Protein AF-A0A6V7LRA7-F1 (afdb_monomer_lite)

Organism: NCBI:txid1563983

Secondary structure (DSSP, 8-state):
------HHHHHHHHHHHHHHHH-GGGT-S---S-HHHHHHHHHHHHHHHHHHHT--

pLDDT: mean 76.09, std 11.52, range [39.59, 88.88]

Foldseek 3Di:
DPPPDPVVVVVLVVLLVVLVVVPVLQPDPPDPDDPVVSVVVNVVSVVVSCVVSVVD

Sequence (56 aa):
MVPTMPPDSHKISLKIIEAIKQHPVLYISDVKGTAIKLQEFRQKVWKRISDELGLD

Radius of gyration: 14.09 Å; chains: 1; bounding box: 26×17×46 Å

Structure (mmCIF, N/CA/C/O backbone):
data_AF-A0A6V7LRA7-F1
#
_entry.id   AF-A0A6V7LRA7-F1
#
loop_
_atom_site.group_PDB
_atom_site.id
_atom_site.type_symbol
_atom_site.label_atom_id
_atom_site.label_alt_id
_atom_site.label_comp_id
_atom_site.label_asym_id
_atom_site.label_entity_id
_atom_site.label_seq_id
_atom_site.pdbx_PDB_ins_code
_atom_site.Cartn_x
_atom_site.Cartn_y
_atom_site.Cartn_z
_atom_site.occupancy
_atom_site.B_iso_or_equiv
_atom_site.auth_seq_id
_atom_site.auth_comp_id
_atom_site.auth_asym_id
_atom_site.auth_atom_id
_atom_site.pdbx_PDB_model_num
ATOM 1 N N . MET A 1 1 ? -4.641 -1.865 -34.175 1.00 39.59 1 MET A N 1
ATOM 2 C CA . MET A 1 1 ? -3.262 -1.706 -33.670 1.00 39.59 1 MET A CA 1
ATOM 3 C C . MET A 1 1 ? -3.297 -1.995 -32.186 1.00 39.59 1 MET A C 1
ATOM 5 O O . MET A 1 1 ? -3.994 -1.285 -31.474 1.00 39.59 1 MET A O 1
ATOM 9 N N . VAL A 1 2 ? -2.648 -3.070 -31.732 1.00 54.41 2 VAL A N 1
ATOM 10 C CA . VAL A 1 2 ? -2.426 -3.252 -30.292 1.00 54.41 2 VAL A CA 1
ATOM 11 C C . VAL A 1 2 ? -1.403 -2.180 -29.916 1.00 54.41 2 VAL A C 1
ATOM 13 O O . VAL A 1 2 ? -0.375 -2.109 -30.594 1.00 54.41 2 VAL A O 1
ATOM 16 N N . PRO A 1 3 ? -1.663 -1.278 -28.960 1.00 54.50 3 PRO A N 1
ATOM 17 C CA . PRO A 1 3 ? -0.602 -0.408 -28.490 1.00 54.50 3 PRO A CA 1
ATOM 18 C C . PRO A 1 3 ? 0.438 -1.331 -27.855 1.00 54.50 3 PRO A C 1
ATOM 20 O O . PRO A 1 3 ? 0.197 -1.922 -26.804 1.00 54.50 3 PRO A O 1
ATOM 23 N N . THR A 1 4 ? 1.565 -1.533 -28.536 1.00 56.97 4 THR A N 1
ATOM 24 C CA . THR A 1 4 ? 2.742 -2.180 -27.959 1.00 56.97 4 THR A CA 1
ATOM 25 C C . THR A 1 4 ? 3.278 -1.218 -26.914 1.00 56.97 4 THR A C 1
ATOM 27 O O . THR A 1 4 ? 4.142 -0.388 -27.190 1.00 56.97 4 THR A O 1
ATOM 30 N N . MET A 1 5 ? 2.671 -1.267 -25.729 1.00 55.19 5 MET A N 1
ATOM 31 C CA . MET A 1 5 ? 3.172 -0.596 -24.545 1.00 55.19 5 MET A CA 1
ATOM 32 C C . MET A 1 5 ? 4.626 -1.049 -24.378 1.00 55.19 5 MET A C 1
ATOM 34 O O . MET A 1 5 ? 4.884 -2.253 -24.505 1.00 55.19 5 MET A O 1
ATOM 38 N N . PRO A 1 6 ? 5.582 -0.126 -24.179 1.00 59.16 6 PRO A N 1
ATOM 39 C CA . PRO A 1 6 ? 6.979 -0.504 -24.047 1.00 59.16 6 PRO A CA 1
ATOM 40 C C . PRO A 1 6 ? 7.097 -1.593 -22.970 1.00 59.16 6 PRO A C 1
ATOM 42 O O . PRO A 1 6 ? 6.403 -1.512 -21.948 1.00 59.16 6 PRO A O 1
ATOM 45 N N . PRO A 1 7 ? 7.915 -2.636 -23.195 1.00 61.06 7 PRO A N 1
ATOM 46 C CA . PRO A 1 7 ? 8.000 -3.794 -22.302 1.00 61.06 7 PRO A CA 1
ATOM 47 C C . PRO A 1 7 ? 8.319 -3.386 -20.856 1.00 61.06 7 PRO A C 1
ATOM 49 O O . PRO A 1 7 ? 7.874 -4.040 -19.913 1.00 61.06 7 PRO A O 1
ATOM 52 N N . ASP A 1 8 ? 9.001 -2.255 -20.681 1.00 65.81 8 ASP A N 1
ATOM 53 C CA . ASP A 1 8 ? 9.273 -1.615 -19.398 1.00 65.81 8 ASP A CA 1
ATOM 54 C C . ASP A 1 8 ? 8.006 -1.169 -18.661 1.00 65.81 8 ASP A C 1
ATOM 56 O O . ASP A 1 8 ? 7.850 -1.483 -17.483 1.00 65.81 8 ASP A O 1
ATOM 60 N N . SER A 1 9 ? 7.049 -0.526 -19.340 1.00 67.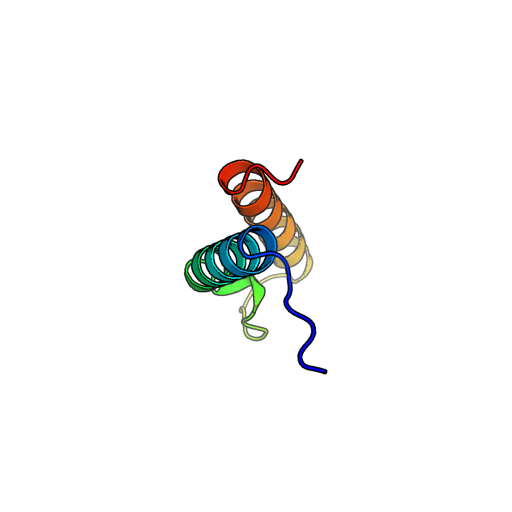75 9 SER A N 1
ATOM 61 C CA . SER A 1 9 ? 5.777 -0.122 -18.720 1.00 67.75 9 SER A CA 1
ATOM 62 C C . SER A 1 9 ? 4.952 -1.325 -18.282 1.00 67.75 9 SER A C 1
ATOM 64 O O . SER A 1 9 ? 4.395 -1.315 -17.190 1.00 67.75 9 SER A O 1
ATOM 66 N N . HIS A 1 10 ? 4.911 -2.394 -19.084 1.00 78.44 10 HIS A N 1
ATOM 67 C CA . HIS A 1 10 ? 4.193 -3.611 -18.698 1.00 78.44 10 HIS A CA 1
ATOM 68 C C . HIS A 1 10 ? 4.837 -4.286 -17.477 1.00 78.44 10 HIS A C 1
ATOM 70 O O . HIS A 1 10 ? 4.145 -4.724 -16.557 1.00 78.44 10 HIS A O 1
ATOM 76 N N . LYS A 1 11 ? 6.172 -4.312 -17.426 1.00 78.81 11 LYS A N 1
ATOM 77 C CA . LYS A 1 11 ? 6.937 -4.856 -16.299 1.00 78.81 11 LYS A CA 1
ATOM 78 C C . LYS A 1 11 ? 6.766 -4.020 -15.026 1.00 78.81 11 LYS A C 1
ATOM 80 O O . LYS A 1 11 ? 6.639 -4.587 -13.945 1.00 78.81 11 LYS A O 1
ATOM 85 N N . ILE A 1 12 ? 6.700 -2.696 -15.153 1.00 80.06 12 ILE A N 1
ATOM 86 C CA . ILE A 1 12 ? 6.408 -1.774 -14.047 1.00 80.06 12 ILE A CA 1
ATOM 87 C C . ILE A 1 12 ? 4.965 -1.949 -13.567 1.00 80.06 12 ILE A C 1
ATOM 89 O O . ILE A 1 12 ? 4.749 -2.105 -12.369 1.00 80.06 12 ILE A O 1
ATOM 93 N N . SER A 1 13 ? 3.981 -2.014 -14.471 1.00 82.12 13 SER A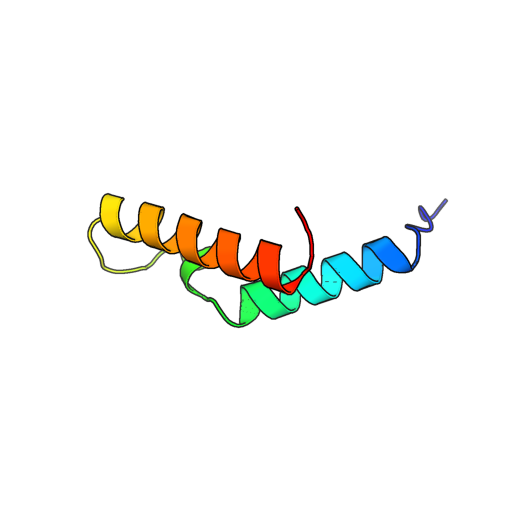 N 1
ATOM 94 C CA . SER A 1 13 ? 2.583 -2.274 -14.103 1.00 82.12 13 SER A CA 1
ATOM 95 C C . SER A 1 13 ? 2.422 -3.590 -13.346 1.00 82.12 13 SER A C 1
ATOM 97 O O . SER A 1 13 ? 1.738 -3.617 -12.327 1.00 82.12 13 SER A O 1
ATOM 99 N N . LEU A 1 14 ? 3.076 -4.668 -13.791 1.00 85.06 14 LEU A N 1
ATOM 100 C CA . LEU A 1 14 ? 3.049 -5.949 -13.081 1.00 85.06 14 LEU A CA 1
ATOM 101 C C . LEU A 1 14 ? 3.635 -5.829 -11.674 1.00 85.06 14 LEU A C 1
ATOM 103 O O . LEU A 1 14 ? 2.983 -6.244 -10.718 1.00 85.06 14 LEU A O 1
ATOM 107 N N . LYS A 1 15 ? 4.799 -5.183 -11.532 1.00 84.56 15 LYS A N 1
ATOM 108 C CA . LYS A 1 15 ? 5.406 -4.942 -10.218 1.00 84.56 15 LYS A CA 1
ATOM 109 C C . LYS A 1 15 ? 4.505 -4.106 -9.298 1.00 84.56 15 LYS A C 1
ATOM 111 O O . LYS A 1 15 ? 4.37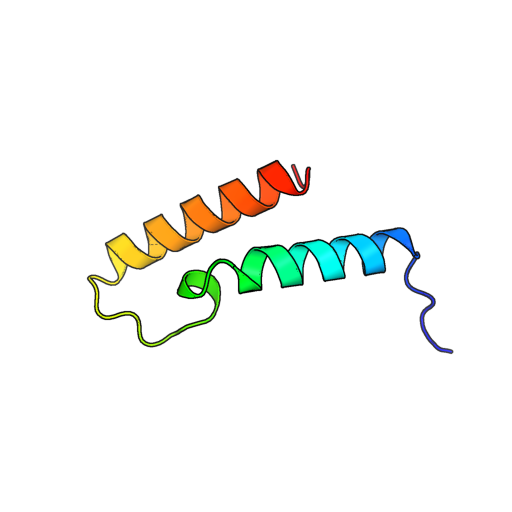3 -4.443 -8.125 1.00 84.56 15 LYS A O 1
ATOM 116 N N . ILE A 1 16 ? 3.849 -3.064 -9.822 1.00 85.06 16 ILE A N 1
ATOM 117 C CA . ILE A 1 16 ? 2.865 -2.261 -9.074 1.00 85.06 16 ILE A CA 1
ATOM 118 C C . ILE A 1 16 ? 1.717 -3.150 -8.590 1.00 85.06 16 ILE A C 1
ATOM 120 O O . ILE A 1 16 ? 1.364 -3.120 -7.414 1.00 85.06 16 ILE A O 1
ATOM 124 N N . ILE A 1 17 ? 1.140 -3.963 -9.478 1.00 86.00 17 ILE A N 1
ATOM 125 C CA . ILE A 1 17 ? 0.015 -4.846 -9.143 1.00 86.00 17 ILE A CA 1
ATOM 126 C C . ILE A 1 17 ? 0.425 -5.874 -8.082 1.00 86.00 17 ILE A C 1
ATOM 128 O O . ILE A 1 17 ? -0.345 -6.124 -7.155 1.00 86.00 17 ILE A O 1
ATOM 132 N N . GLU A 1 18 ? 1.617 -6.462 -8.187 1.00 86.44 18 GLU A N 1
ATOM 133 C CA . GLU A 1 18 ? 2.139 -7.399 -7.186 1.00 86.44 18 GLU A CA 1
ATOM 134 C C . GLU A 1 18 ? 2.340 -6.730 -5.825 1.00 86.44 18 GLU A C 1
ATOM 136 O O . GLU A 1 18 ? 1.868 -7.259 -4.817 1.00 86.44 18 GLU A O 1
ATOM 141 N N . ALA A 1 19 ? 2.947 -5.542 -5.796 1.00 86.12 19 ALA A N 1
ATOM 142 C CA . ALA A 1 19 ? 3.148 -4.785 -4.566 1.00 86.12 19 ALA A CA 1
ATOM 143 C C . ALA A 1 19 ? 1.807 -4.393 -3.920 1.00 86.12 19 ALA A C 1
ATOM 145 O O . ALA A 1 19 ? 1.592 -4.626 -2.732 1.00 86.12 19 ALA A O 1
ATOM 146 N N . ILE A 1 20 ? 0.850 -3.889 -4.706 1.00 85.50 20 ILE A N 1
ATOM 147 C CA . ILE A 1 20 ? -0.497 -3.562 -4.214 1.00 85.50 20 ILE A CA 1
ATOM 148 C C . ILE A 1 20 ? -1.205 -4.814 -3.684 1.00 85.50 20 ILE A C 1
ATOM 150 O O . ILE A 1 20 ? -1.852 -4.744 -2.640 1.00 85.50 20 ILE A O 1
ATOM 154 N N . LYS A 1 21 ? -1.069 -5.970 -4.350 1.00 84.88 21 LYS A N 1
ATOM 155 C CA . LYS A 1 21 ? -1.669 -7.239 -3.900 1.00 84.88 21 LYS A CA 1
ATOM 156 C C . LYS A 1 21 ? -1.197 -7.660 -2.509 1.00 84.88 21 LYS A C 1
ATOM 158 O O . LYS A 1 21 ? -2.021 -8.167 -1.747 1.00 84.88 21 LYS A O 1
ATOM 163 N N . GLN A 1 22 ? 0.072 -7.419 -2.164 1.00 84.31 22 GLN A N 1
ATOM 164 C CA . GLN A 1 22 ? 0.610 -7.671 -0.816 1.00 84.31 22 GLN A CA 1
ATOM 165 C C . GLN A 1 22 ? -0.017 -6.759 0.256 1.00 84.31 22 GLN A C 1
ATOM 167 O O . GLN A 1 22 ? 0.048 -7.056 1.449 1.00 84.31 22 GLN A O 1
ATOM 172 N N . HIS A 1 23 ? -0.659 -5.662 -0.156 1.00 84.50 23 HIS A N 1
ATOM 173 C CA . HIS A 1 23 ? -1.222 -4.645 0.725 1.00 84.50 23 HIS A CA 1
ATOM 174 C C . HIS A 1 23 ? -2.735 -4.460 0.508 1.00 84.50 23 HIS A C 1
ATOM 176 O O . HIS A 1 23 ? -3.172 -3.457 -0.066 1.00 84.50 23 HIS A O 1
ATOM 182 N N . PRO A 1 24 ? -3.572 -5.374 1.043 1.00 80.75 24 PRO A N 1
ATOM 183 C CA . PRO A 1 24 ? -5.029 -5.337 0.894 1.00 80.75 24 PRO A CA 1
ATOM 184 C C . PRO A 1 24 ? -5.683 -4.019 1.303 1.00 80.75 24 PRO A C 1
ATOM 186 O O . PRO A 1 24 ? -6.706 -3.640 0.747 1.00 80.75 24 PRO A O 1
ATOM 189 N N . VAL A 1 25 ? -5.068 -3.264 2.212 1.00 83.25 25 VAL A N 1
ATOM 190 C CA . VAL A 1 25 ? -5.554 -1.949 2.650 1.00 83.25 25 VAL A CA 1
ATOM 191 C C . VAL A 1 25 ? -5.736 -0.931 1.514 1.00 83.25 25 VAL A C 1
ATOM 193 O O . VAL A 1 25 ? -6.506 0.019 1.671 1.00 83.25 25 VAL A O 1
ATOM 196 N N . LEU A 1 26 ? -5.041 -1.111 0.385 1.00 80.62 26 LEU A N 1
ATOM 197 C CA . LEU A 1 26 ? -5.110 -0.217 -0.771 1.00 80.62 26 LEU A CA 1
ATOM 198 C C . LEU A 1 26 ? -6.335 -0.463 -1.660 1.00 80.62 26 LEU A C 1
ATOM 200 O O . LEU A 1 26 ? -6.797 0.477 -2.299 1.00 80.62 26 LEU A O 1
ATOM 204 N N . TYR A 1 27 ? -6.873 -1.687 -1.691 1.00 79.56 27 TYR A N 1
ATOM 205 C CA . TYR A 1 27 ? -7.990 -2.067 -2.572 1.00 79.56 27 TYR A CA 1
ATOM 206 C C . TYR A 1 27 ? -9.211 -2.637 -1.835 1.00 79.56 27 TYR A C 1
ATOM 208 O O . TYR A 1 27 ? -10.283 -2.753 -2.424 1.00 79.56 27 TYR A O 1
ATOM 216 N N . ILE A 1 28 ? -9.087 -2.974 -0.549 1.00 76.69 28 ILE A N 1
ATOM 217 C CA . ILE A 1 28 ? -10.215 -3.354 0.304 1.00 76.69 28 ILE A CA 1
ATOM 218 C C . ILE A 1 28 ? -10.881 -2.087 0.843 1.00 76.69 28 ILE A C 1
ATOM 220 O O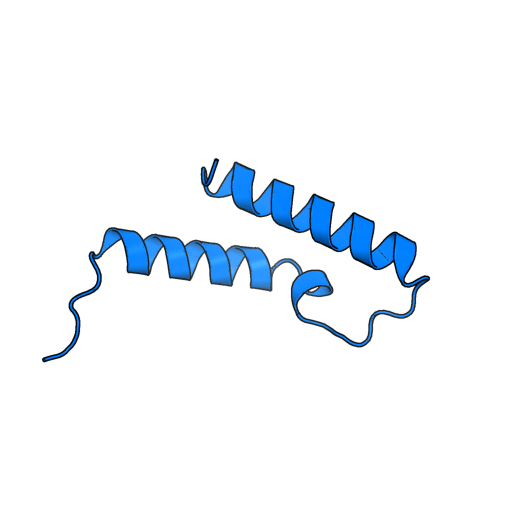 . ILE A 1 28 ? -10.254 -1.256 1.508 1.00 76.69 28 ILE A O 1
ATOM 224 N N . SER A 1 29 ? -12.177 -1.965 0.568 1.00 64.38 29 SER A N 1
ATOM 225 C CA . SER A 1 29 ? -13.040 -0.897 1.085 1.00 64.38 29 SER A CA 1
ATOM 226 C C . SER A 1 29 ? -13.542 -1.174 2.508 1.00 64.38 29 SER A C 1
ATOM 228 O O . SER A 1 29 ? -13.874 -0.234 3.223 1.00 64.38 29 SER A O 1
ATOM 230 N N . ASP A 1 30 ? -13.548 -2.440 2.938 1.00 64.06 30 ASP A N 1
ATOM 231 C CA . ASP A 1 30 ? -14.141 -2.907 4.202 1.00 64.06 30 ASP A CA 1
ATOM 232 C C . ASP A 1 30 ? -13.106 -3.059 5.328 1.00 64.06 30 ASP A C 1
ATOM 234 O O . ASP A 1 30 ? -12.855 -4.121 5.896 1.00 64.06 30 ASP A O 1
ATOM 238 N N . VAL A 1 31 ? -12.415 -1.966 5.613 1.00 64.31 31 VAL A N 1
ATOM 239 C CA . VAL A 1 31 ? -11.399 -1.902 6.665 1.00 64.31 31 VAL A CA 1
ATOM 240 C C . VAL A 1 31 ? -12.032 -1.227 7.871 1.00 64.31 31 VAL A C 1
ATOM 242 O O . VAL A 1 31 ? -12.201 -0.010 7.906 1.00 64.31 31 VAL A O 1
ATOM 245 N N . LYS A 1 32 ? -12.419 -2.041 8.861 1.00 63.50 32 LYS A N 1
ATOM 246 C CA . LYS A 1 32 ? -12.990 -1.574 10.132 1.00 63.50 32 LYS A CA 1
ATOM 247 C C . LYS A 1 32 ? -11.954 -0.738 10.892 1.00 63.50 32 LYS A C 1
ATOM 249 O O . LYS A 1 32 ? -11.107 -1.273 11.602 1.00 63.50 32 LYS A O 1
ATOM 254 N N . GLY A 1 33 ? -12.017 0.581 10.735 1.00 64.69 33 GLY A N 1
ATOM 255 C CA . GLY A 1 33 ? -11.132 1.536 11.395 1.00 64.69 33 GLY A CA 1
ATOM 256 C C . GLY A 1 33 ? -11.570 2.981 11.160 1.00 64.69 33 GLY A C 1
ATOM 257 O O . GLY A 1 33 ? -12.376 3.270 10.280 1.00 64.69 33 GLY A O 1
ATOM 258 N N . THR A 1 34 ? -11.048 3.912 11.960 1.00 65.75 34 THR A N 1
ATOM 259 C CA . THR A 1 34 ? -11.305 5.348 11.783 1.00 65.75 34 THR A CA 1
ATOM 260 C C . THR A 1 34 ? -10.800 5.794 10.406 1.00 65.75 34 THR A C 1
ATOM 262 O O . THR A 1 34 ? -9.608 5.660 10.128 1.00 65.75 34 THR A O 1
ATOM 265 N N . ALA A 1 35 ? -11.677 6.352 9.565 1.00 68.06 35 ALA A N 1
ATOM 266 C CA . ALA A 1 35 ? -11.379 6.703 8.168 1.00 68.06 35 ALA A CA 1
ATOM 267 C C . ALA A 1 35 ? -10.091 7.536 7.993 1.00 68.06 35 ALA A C 1
ATOM 269 O O . ALA A 1 35 ? -9.314 7.292 7.074 1.00 68.06 35 ALA A O 1
ATOM 270 N N . ILE A 1 36 ? -9.815 8.449 8.931 1.00 70.25 36 ILE A N 1
ATOM 271 C CA . ILE A 1 36 ? -8.616 9.304 8.938 1.00 70.25 36 ILE A CA 1
ATOM 272 C C . ILE A 1 36 ? -7.329 8.474 9.087 1.00 70.25 36 ILE A C 1
ATOM 274 O O . ILE A 1 36 ? -6.381 8.649 8.328 1.00 70.25 36 ILE A O 1
ATOM 278 N N . LYS A 1 37 ? -7.296 7.515 10.023 1.00 76.56 37 LYS A N 1
ATOM 279 C CA . LYS A 1 37 ? -6.125 6.640 10.221 1.00 76.56 37 LYS A CA 1
ATOM 280 C C . LYS A 1 37 ? -5.894 5.728 9.023 1.00 76.56 37 LYS A C 1
ATOM 282 O O . LYS A 1 37 ? -4.753 5.420 8.694 1.00 76.56 37 LYS A O 1
ATOM 287 N N . LEU A 1 38 ? -6.974 5.300 8.378 1.00 77.94 38 LEU A N 1
ATOM 288 C CA . LEU A 1 38 ? -6.902 4.454 7.200 1.00 77.94 38 LEU A CA 1
ATOM 289 C C . LEU A 1 38 ? -6.338 5.203 5.990 1.00 77.94 38 LEU A C 1
ATOM 291 O O . LEU A 1 38 ? -5.514 4.655 5.262 1.00 77.94 38 LEU A O 1
ATOM 295 N N . GLN A 1 39 ? -6.755 6.453 5.791 1.00 80.56 39 GLN A N 1
ATOM 296 C CA . GLN A 1 39 ? -6.236 7.308 4.726 1.00 80.56 39 GLN A CA 1
ATOM 297 C C . GLN A 1 39 ? -4.727 7.539 4.886 1.00 80.56 39 GLN A C 1
ATOM 299 O O . GLN A 1 39 ? -3.973 7.310 3.941 1.00 80.56 39 GLN A O 1
ATOM 304 N N . GLU A 1 40 ? -4.282 7.889 6.094 1.00 84.75 40 GLU A N 1
ATOM 305 C CA . GLU A 1 40 ? -2.859 8.041 6.434 1.00 84.75 40 GLU A CA 1
ATOM 306 C C . GLU A 1 40 ? -2.072 6.745 6.195 1.00 84.75 40 GLU A C 1
ATOM 308 O O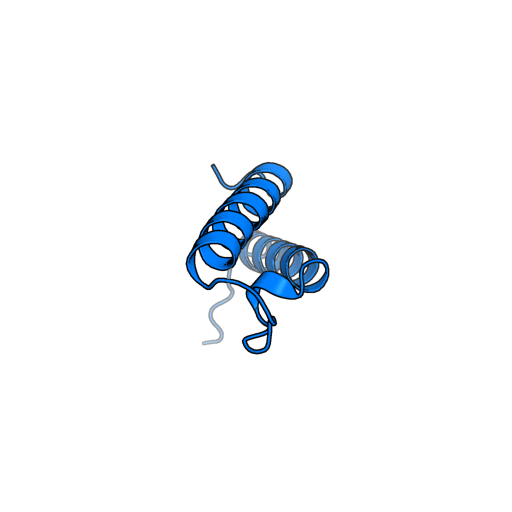 . GLU A 1 40 ? -0.954 6.751 5.675 1.00 84.75 40 GLU A O 1
ATOM 313 N N . PHE A 1 41 ? -2.669 5.604 6.547 1.00 84.62 41 PHE A N 1
ATOM 314 C CA . PHE A 1 41 ? -2.053 4.301 6.337 1.00 84.62 41 PHE A CA 1
ATOM 315 C C . PHE A 1 41 ? -1.924 3.964 4.849 1.00 84.62 41 PHE A C 1
ATOM 317 O O . PHE A 1 41 ? -0.853 3.549 4.412 1.00 84.62 41 PHE A O 1
ATOM 324 N N . ARG A 1 42 ? -2.969 4.212 4.049 1.00 85.62 42 ARG A N 1
ATOM 325 C CA . ARG A 1 42 ? -2.928 4.042 2.588 1.00 85.62 42 ARG A CA 1
ATOM 326 C C . ARG A 1 42 ? -1.838 4.904 1.956 1.00 85.62 42 ARG A C 1
ATOM 328 O O . ARG A 1 42 ? -1.080 4.390 1.144 1.00 85.62 42 ARG A O 1
ATOM 335 N N . GLN A 1 43 ? -1.708 6.163 2.373 1.00 86.69 43 GLN A N 1
ATOM 336 C CA . GLN A 1 43 ? -0.658 7.069 1.893 1.00 86.69 43 GLN A CA 1
ATOM 337 C C . GLN A 1 43 ? 0.751 6.558 2.236 1.00 86.69 43 GLN A C 1
ATOM 339 O O . GLN A 1 43 ? 1.622 6.520 1.369 1.00 86.69 43 GLN A O 1
ATOM 344 N N . LYS A 1 44 ? 0.980 6.089 3.472 1.00 88.88 44 LYS A N 1
ATOM 345 C CA . LYS A 1 44 ? 2.277 5.507 3.871 1.00 88.88 44 LYS A CA 1
ATOM 346 C C . LYS A 1 44 ? 2.623 4.241 3.094 1.00 88.88 44 LYS A C 1
ATOM 348 O O . LYS A 1 44 ? 3.769 4.075 2.683 1.00 88.88 44 LYS A O 1
ATOM 353 N N . VAL A 1 45 ? 1.647 3.354 2.912 1.00 88.00 45 VAL A N 1
ATOM 354 C CA . VAL A 1 45 ? 1.830 2.114 2.150 1.00 88.00 45 VAL A CA 1
ATOM 355 C C . VAL A 1 45 ? 2.094 2.432 0.681 1.00 88.00 45 VAL A C 1
ATOM 357 O O . VAL A 1 45 ? 3.023 1.880 0.107 1.00 88.00 45 VAL A O 1
ATOM 360 N N . TRP A 1 46 ? 1.357 3.375 0.091 1.00 87.25 46 TRP A N 1
ATOM 361 C CA . TRP A 1 46 ? 1.604 3.819 -1.278 1.00 87.25 46 TRP A CA 1
ATOM 362 C C . TRP A 1 46 ? 3.010 4.393 -1.448 1.00 87.25 46 TRP A C 1
ATOM 364 O O . TRP A 1 46 ? 3.713 4.023 -2.380 1.00 87.25 46 TRP A O 1
ATOM 374 N N . LYS A 1 47 ? 3.463 5.220 -0.499 1.00 88.44 47 LYS A N 1
ATOM 375 C CA . LYS A 1 47 ? 4.818 5.779 -0.508 1.00 88.44 47 LYS A CA 1
ATOM 376 C C . LYS A 1 47 ? 5.898 4.694 -0.435 1.00 88.44 47 LYS A C 1
ATOM 378 O O . LYS A 1 47 ? 6.865 4.768 -1.177 1.00 88.44 47 LYS A O 1
ATOM 383 N N . ARG A 1 48 ? 5.707 3.668 0.404 1.00 86.81 48 ARG A N 1
ATOM 384 C CA . ARG A 1 48 ? 6.579 2.478 0.465 1.00 86.81 48 ARG A CA 1
ATOM 385 C C . ARG A 1 48 ? 6.636 1.737 -0.870 1.00 86.81 48 ARG A C 1
ATOM 387 O O . ARG A 1 48 ? 7.719 1.378 -1.302 1.00 86.81 48 ARG A O 1
ATOM 394 N N . ILE A 1 49 ? 5.487 1.525 -1.511 1.00 87.06 49 ILE A N 1
ATOM 395 C CA . ILE A 1 49 ? 5.416 0.855 -2.815 1.00 87.06 49 ILE A CA 1
ATOM 396 C C . ILE A 1 49 ? 6.114 1.696 -3.890 1.00 87.06 49 ILE A C 1
ATOM 398 O O . ILE A 1 49 ? 6.864 1.148 -4.685 1.00 87.06 49 ILE A O 1
ATOM 402 N N . SER A 1 50 ? 5.909 3.015 -3.899 1.00 85.06 50 SER A N 1
ATOM 403 C CA . SER A 1 50 ? 6.582 3.937 -4.826 1.00 85.06 50 SER A CA 1
ATOM 404 C C . SER A 1 50 ? 8.106 3.859 -4.689 1.00 85.06 50 SER A C 1
ATOM 406 O O . SER A 1 50 ? 8.800 3.677 -5.685 1.00 85.06 50 SER A O 1
ATOM 408 N N . ASP A 1 51 ? 8.600 3.903 -3.447 1.00 87.94 51 ASP A N 1
ATOM 409 C CA . ASP A 1 51 ? 10.023 3.815 -3.096 1.00 87.94 51 ASP A CA 1
ATOM 410 C C . ASP A 1 51 ? 10.636 2.464 -3.514 1.00 87.94 51 ASP A C 1
ATOM 412 O O . ASP A 1 51 ? 11.656 2.427 -4.198 1.00 87.94 51 ASP A O 1
ATOM 416 N N . GLU A 1 52 ? 9.955 1.347 -3.226 1.00 83.38 52 GLU A N 1
ATOM 417 C CA . GLU A 1 52 ? 10.379 -0.005 -3.640 1.00 83.38 52 GLU A CA 1
ATOM 418 C C . GLU A 1 52 ? 10.397 -0.191 -5.164 1.00 83.38 52 GLU A C 1
ATOM 420 O O . GLU A 1 52 ? 11.191 -0.962 -5.711 1.00 83.38 52 GLU A O 1
ATOM 425 N N . LEU A 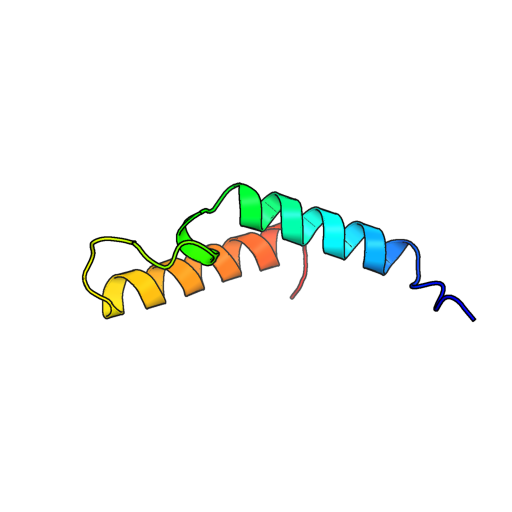1 53 ? 9.503 0.500 -5.868 1.00 79.88 53 LEU A N 1
ATOM 426 C CA . LEU A 1 53 ? 9.423 0.454 -7.323 1.00 79.88 53 LEU A CA 1
ATOM 427 C C . LEU A 1 53 ? 10.383 1.432 -8.005 1.00 79.88 53 LEU A C 1
ATOM 429 O O . LEU A 1 53 ? 10.568 1.316 -9.219 1.00 79.88 53 LEU A O 1
ATOM 433 N N . GLY A 1 54 ? 10.992 2.359 -7.258 1.00 77.56 54 GLY A N 1
ATOM 434 C CA . GLY A 1 54 ? 11.795 3.452 -7.809 1.00 77.56 54 GLY A CA 1
ATOM 435 C C . GLY A 1 54 ? 10.969 4.442 -8.636 1.00 77.56 54 GLY A C 1
ATOM 436 O O . GLY A 1 54 ? 11.487 5.037 -9.578 1.00 77.56 54 GLY A O 1
ATOM 437 N N . LEU A 1 55 ? 9.675 4.559 -8.328 1.00 71.56 55 LEU A N 1
ATOM 438 C CA . LEU A 1 55 ? 8.780 5.577 -8.871 1.00 71.56 55 LEU A CA 1
ATOM 439 C C . LEU A 1 55 ? 8.893 6.796 -7.942 1.00 71.56 55 LEU A C 1
ATOM 441 O O . LEU A 1 55 ? 8.138 6.889 -6.974 1.00 71.56 55 LEU A O 1
ATOM 445 N N . ASP A 1 56 ? 9.890 7.650 -8.176 1.00 60.38 56 ASP A N 1
ATOM 446 C CA . ASP A 1 56 ? 10.020 8.957 -7.507 1.00 60.38 56 ASP A CA 1
ATOM 447 C C . ASP A 1 56 ? 9.089 9.994 -8.154 1.00 60.38 56 ASP A C 1
ATOM 449 O O . ASP A 1 56 ? 9.122 10.118 -9.404 1.00 60.38 56 ASP A O 1
#